Protein AF-A0A7W3XR98-F1 (afdb_monomer_lite)

pLDDT: mean 72.19, std 15.23, range [48.31, 97.94]

Secondary structure (DSSP, 8-state):
----HHHHHHHHHHHHHHHHHHHHHHHHHHHHHHHHSTT-TT----S----S----S-TTSHHHHHHHHHHHHHHH--

Radius of gyration: 24.81 Å; chains: 1; bounding box: 61×25×57 Å

Foldseek 3Di:
DPPPVVVVVVVVVVVVVVVVVVVVVVVVVVVVCCVPVVPCPPPPPPDDPPPPDDPDDDPPPPPVVVVVVVVCCVPVVD

Organism: NCBI:txid1572857

Sequence (78 aa):
MVISLRKWLGSAIYAIIFIVLAYVMYQMLGLLDEYVFTLDKYRVPEGSAVKAFQTDNEFGSRLEEMSDRLKLFLWYGE

InterPro domains:
  IPR025321 Protein of unknown function DUF4227 [PF14004] (7-78)

Structure (mmCIF, N/CA/C/O backbone):
data_AF-A0A7W3XR98-F1
#
_entry.id   AF-A0A7W3XR98-F1
#
loop_
_atom_site.group_PDB
_atom_site.id
_atom_site.type_symbol
_atom_site.label_atom_id
_atom_site.label_alt_id
_atom_site.label_comp_id
_atom_site.label_asym_id
_atom_site.label_entity_id
_atom_site.label_seq_id
_atom_site.pdbx_PDB_ins_code
_atom_site.Cartn_x
_atom_site.Cartn_y
_atom_site.Cartn_z
_atom_site.occupancy
_atom_site.B_iso_or_equiv
_atom_site.auth_seq_id
_atom_site.auth_comp_id
_atom_site.auth_asym_id
_atom_site.auth_atom_id
_atom_site.pdbx_PDB_model_num
ATOM 1 N N . MET A 1 1 ? -6.841 -1.283 31.553 1.00 48.31 1 MET A N 1
ATOM 2 C CA . MET A 1 1 ? -7.118 -0.570 30.287 1.00 48.31 1 MET A CA 1
ATOM 3 C C . MET A 1 1 ? -8.429 -1.104 29.727 1.00 48.31 1 MET A C 1
ATOM 5 O O . MET A 1 1 ? -8.440 -2.160 29.114 1.00 48.31 1 MET A O 1
ATOM 9 N N . VAL A 1 2 ? -9.553 -0.456 30.044 1.00 54.06 2 VAL A N 1
ATOM 10 C CA . VAL A 1 2 ? -10.874 -0.904 29.578 1.00 54.06 2 VAL A CA 1
ATOM 11 C C . VAL A 1 2 ? -11.052 -0.360 28.168 1.00 54.06 2 VAL A C 1
ATOM 13 O O . VAL A 1 2 ? -11.355 0.815 27.972 1.00 54.06 2 VAL A O 1
ATOM 16 N N . ILE A 1 3 ? -10.740 -1.192 27.176 1.00 60.94 3 ILE A N 1
ATOM 17 C CA . ILE A 1 3 ? -10.911 -0.848 25.767 1.00 60.94 3 ILE A CA 1
ATOM 18 C C . ILE A 1 3 ? -12.405 -0.611 25.558 1.00 60.94 3 ILE A C 1
ATOM 20 O O . ILE A 1 3 ? -13.228 -1.507 25.738 1.00 60.94 3 ILE A O 1
ATOM 24 N N . SER A 1 4 ? -12.767 0.627 25.226 1.00 68.88 4 SER A N 1
ATOM 25 C CA . SER A 1 4 ? -14.142 0.970 24.883 1.00 68.88 4 SER A CA 1
ATOM 26 C C . SER A 1 4 ? -14.457 0.318 23.540 1.00 68.88 4 SER A C 1
ATOM 28 O O . SER A 1 4 ? -14.164 0.867 22.481 1.00 68.88 4 SER A O 1
ATOM 30 N N . LEU A 1 5 ? -15.045 -0.879 23.592 1.00 69.44 5 LEU A N 1
ATOM 31 C CA . LEU A 1 5 ? -15.400 -1.711 22.437 1.00 69.44 5 LEU A CA 1
ATOM 32 C C . LEU A 1 5 ? -16.134 -0.903 21.349 1.00 69.44 5 LEU A C 1
ATOM 34 O O . LEU A 1 5 ? -15.893 -1.068 20.159 1.00 69.44 5 LEU A O 1
ATOM 38 N N . ARG A 1 6 ? -16.947 0.073 21.771 1.00 71.88 6 ARG A N 1
ATOM 39 C CA . ARG A 1 6 ? -17.674 1.011 20.904 1.00 71.88 6 ARG A CA 1
ATOM 40 C C . ARG A 1 6 ? -16.770 1.929 20.068 1.00 71.88 6 ARG A C 1
ATOM 42 O O . ARG A 1 6 ? -17.105 2.217 18.925 1.00 71.88 6 ARG A O 1
ATOM 49 N N . LYS A 1 7 ? -15.630 2.379 20.610 1.00 71.31 7 LYS A N 1
ATOM 50 C CA . LYS A 1 7 ? -14.622 3.153 19.859 1.00 71.31 7 LYS A CA 1
ATOM 51 C C . LYS A 1 7 ? -13.907 2.275 18.835 1.00 71.31 7 LYS A C 1
ATOM 53 O O . LYS A 1 7 ? -13.680 2.718 17.716 1.00 71.31 7 LYS A O 1
ATOM 58 N N . TRP A 1 8 ? -13.617 1.028 19.200 1.00 79.00 8 TRP A N 1
ATOM 59 C CA . TRP A 1 8 ? -12.980 0.057 18.309 1.00 79.00 8 TRP A CA 1
ATOM 60 C C . TRP A 1 8 ? -13.870 -0.327 17.121 1.00 79.00 8 TRP A C 1
ATOM 62 O O . TRP A 1 8 ? -13.386 -0.384 15.995 1.00 79.00 8 TRP A O 1
ATOM 72 N N . LEU A 1 9 ? -15.181 -0.488 17.338 1.00 79.50 9 LEU A N 1
ATOM 73 C CA . LEU A 1 9 ? -16.142 -0.688 16.246 1.00 79.50 9 LEU A CA 1
ATOM 74 C C . LEU A 1 9 ? -16.182 0.505 15.277 1.00 79.50 9 LEU A C 1
ATOM 76 O O . LEU A 1 9 ? -16.276 0.304 14.070 1.00 79.50 9 LEU A O 1
ATOM 80 N N . GLY A 1 10 ? -16.073 1.736 15.787 1.00 82.50 10 GLY A N 1
ATOM 81 C CA . GLY A 1 10 ? -15.973 2.929 14.942 1.00 82.50 10 GLY A CA 1
ATOM 82 C C . GLY A 1 10 ? -14.729 2.904 14.051 1.00 82.50 10 GLY A C 1
ATOM 83 O O . GLY A 1 10 ? -14.824 3.144 12.852 1.00 82.50 10 GLY A O 1
ATOM 84 N N . SER A 1 11 ? -13.572 2.540 14.609 1.00 84.00 11 SER A N 1
ATOM 85 C CA . SER A 1 11 ? -12.326 2.376 13.846 1.00 84.00 11 SER A CA 1
ATOM 86 C C . SER A 1 11 ? -12.386 1.230 12.830 1.00 84.00 11 SER A C 1
ATOM 88 O O . SER A 1 11 ? -11.821 1.357 11.746 1.00 84.00 11 SER A O 1
ATOM 90 N N . ALA A 1 12 ? -13.102 0.144 13.134 1.00 89.81 12 ALA A N 1
ATOM 91 C CA . ALA A 1 12 ? -13.273 -0.981 12.217 1.00 89.81 12 ALA A CA 1
ATOM 92 C C . ALA A 1 12 ? -14.013 -0.580 10.930 1.00 89.81 12 ALA A C 1
ATOM 94 O O . ALA A 1 12 ? -13.649 -1.043 9.854 1.00 89.81 12 ALA A O 1
ATOM 95 N N . ILE A 1 13 ? -14.993 0.328 11.010 1.00 90.12 13 ILE A N 1
ATOM 96 C CA . ILE A 1 13 ? -15.694 0.852 9.825 1.00 90.12 13 ILE A CA 1
ATOM 97 C C . ILE A 1 13 ? -14.712 1.568 8.893 1.00 90.12 13 ILE A C 1
ATOM 99 O O . ILE A 1 13 ? -14.707 1.307 7.692 1.00 90.12 13 ILE A O 1
ATOM 103 N N . TYR A 1 14 ? -13.838 2.417 9.436 1.00 92.62 14 TYR A N 1
ATOM 104 C CA . TYR A 1 14 ? -12.818 3.097 8.635 1.00 92.62 14 TYR A CA 1
ATOM 105 C C . TYR A 1 14 ? -11.805 2.121 8.031 1.00 92.62 14 TYR A C 1
ATOM 107 O O . TYR A 1 14 ? -11.421 2.289 6.877 1.00 92.62 14 TYR A O 1
ATOM 115 N N . ALA A 1 15 ? -11.419 1.074 8.766 1.00 94.75 15 ALA A N 1
ATOM 116 C CA . ALA A 1 15 ? -10.552 0.023 8.239 1.00 94.75 15 ALA A CA 1
ATOM 117 C C . ALA A 1 15 ? -11.214 -0.737 7.076 1.00 94.75 15 ALA A C 1
ATOM 119 O O . ALA A 1 15 ? -10.575 -0.974 6.055 1.00 94.75 15 ALA A O 1
ATOM 120 N N . ILE A 1 16 ? -12.504 -1.062 7.190 1.00 96.19 16 ILE A N 1
ATOM 121 C CA . ILE A 1 16 ? -13.266 -1.714 6.116 1.00 96.19 16 ILE A CA 1
ATOM 122 C C . ILE A 1 16 ? -13.350 -0.803 4.889 1.00 96.19 16 ILE A C 1
ATOM 124 O O . ILE A 1 16 ? -13.062 -1.251 3.784 1.00 96.19 16 ILE A O 1
ATOM 128 N N . ILE A 1 17 ? -13.689 0.476 5.072 1.00 96.62 17 ILE A N 1
ATOM 129 C CA . ILE A 1 17 ? -13.738 1.455 3.975 1.00 96.62 17 ILE A CA 1
ATOM 130 C C . ILE A 1 17 ? -12.373 1.562 3.289 1.00 96.62 17 ILE A C 1
ATOM 132 O O . ILE A 1 17 ? -12.305 1.567 2.063 1.00 96.62 17 ILE A O 1
ATOM 136 N N . PHE A 1 18 ? -11.288 1.599 4.064 1.00 96.81 18 PHE A N 1
ATOM 137 C CA . PHE A 1 18 ? -9.931 1.631 3.530 1.00 96.81 18 PHE A CA 1
ATOM 138 C C . PHE A 1 18 ? -9.608 0.386 2.694 1.00 96.81 18 PHE A C 1
ATOM 140 O O . PHE A 1 18 ? -9.085 0.518 1.592 1.00 96.81 18 PHE A O 1
ATOM 147 N N . ILE A 1 19 ? -9.963 -0.811 3.171 1.00 97.62 19 ILE A N 1
ATOM 148 C CA . ILE A 1 19 ? -9.755 -2.0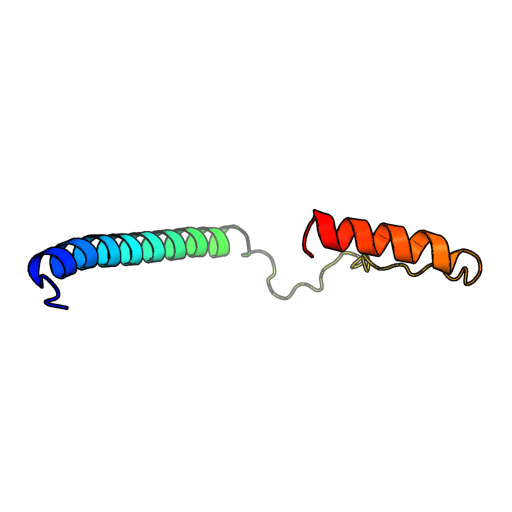66 2.430 1.00 97.62 19 ILE A CA 1
ATOM 149 C C . ILE A 1 19 ? -10.543 -2.058 1.118 1.00 97.62 19 ILE A C 1
ATOM 151 O O . ILE A 1 19 ? -9.997 -2.405 0.073 1.00 97.62 19 ILE A O 1
ATOM 155 N N . VAL A 1 20 ? -11.808 -1.632 1.158 1.00 97.94 20 VAL A N 1
ATOM 156 C CA . VAL A 1 20 ? -12.648 -1.520 -0.043 1.00 97.94 20 VAL A CA 1
ATOM 157 C C . VAL A 1 20 ? -12.029 -0.538 -1.037 1.00 97.94 20 VAL A C 1
ATOM 159 O O . VAL A 1 20 ? -11.917 -0.856 -2.218 1.00 97.94 20 VAL A O 1
ATOM 162 N N . LEU A 1 21 ? -11.571 0.625 -0.570 1.00 97.81 21 LEU A N 1
ATOM 163 C CA . LEU A 1 21 ? -10.921 1.624 -1.415 1.00 97.81 21 LEU A CA 1
ATOM 164 C C . LEU A 1 21 ? -9.624 1.088 -2.039 1.00 97.81 21 LEU A C 1
ATOM 166 O O . LEU A 1 21 ? -9.418 1.240 -3.240 1.00 97.81 21 LEU A O 1
ATOM 170 N N . ALA A 1 22 ? -8.775 0.432 -1.246 1.00 97.25 22 ALA A N 1
ATOM 171 C CA . ALA A 1 22 ? -7.536 -0.174 -1.722 1.00 97.25 22 ALA A CA 1
ATOM 172 C C . ALA A 1 22 ? -7.807 -1.254 -2.780 1.00 97.25 22 ALA A C 1
ATOM 174 O O . ALA A 1 22 ? -7.120 -1.306 -3.798 1.00 97.25 22 ALA A O 1
ATOM 175 N N . TYR A 1 23 ? -8.845 -2.069 -2.580 1.00 97.31 23 TYR A N 1
ATOM 176 C CA . TYR A 1 23 ? -9.265 -3.078 -3.549 1.00 97.31 23 TYR A CA 1
ATOM 177 C C . TYR A 1 23 ? -9.744 -2.454 -4.866 1.00 97.31 23 TYR A C 1
ATOM 179 O O . TYR A 1 23 ? -9.331 -2.888 -5.939 1.00 97.31 23 TYR A O 1
ATOM 187 N N . VAL A 1 24 ? -10.565 -1.402 -4.801 1.00 97.00 24 VAL A N 1
ATOM 188 C CA . VAL A 1 24 ? -11.001 -0.657 -5.994 1.00 97.00 24 VAL A CA 1
ATOM 189 C C . VAL A 1 24 ? -9.802 -0.059 -6.729 1.00 97.00 24 VAL A C 1
ATOM 191 O O . VAL A 1 24 ? -9.716 -0.168 -7.950 1.00 97.00 24 VAL A O 1
ATOM 194 N N . MET A 1 25 ? -8.850 0.528 -6.001 1.00 95.88 25 MET A N 1
ATOM 195 C CA . MET A 1 25 ? -7.637 1.093 -6.592 1.00 95.88 25 MET A CA 1
ATOM 196 C C . MET A 1 25 ? -6.783 0.019 -7.277 1.00 95.88 25 MET A C 1
ATOM 198 O O . MET A 1 25 ? -6.300 0.238 -8.383 1.00 95.88 25 MET A O 1
ATOM 202 N N . TYR A 1 26 ? -6.636 -1.154 -6.657 1.00 94.62 26 TYR A N 1
ATOM 203 C CA . TYR A 1 26 ? -5.929 -2.288 -7.249 1.00 94.62 26 TYR A CA 1
ATOM 204 C C . TYR A 1 26 ? -6.572 -2.737 -8.566 1.00 94.62 26 TYR A C 1
ATOM 206 O O . TYR A 1 26 ? -5.872 -2.915 -9.558 1.00 94.62 26 TYR A O 1
ATOM 214 N N . GLN A 1 27 ? -7.902 -2.846 -8.607 1.00 93.44 27 GLN A N 1
ATOM 215 C CA . GLN A 1 27 ? -8.618 -3.200 -9.834 1.00 93.44 27 GLN A CA 1
ATOM 216 C C . GLN A 1 27 ? -8.456 -2.138 -10.930 1.00 93.44 27 GLN A C 1
ATOM 218 O O . GLN A 1 27 ? -8.216 -2.480 -12.084 1.00 93.44 27 GLN A O 1
ATOM 223 N N . MET A 1 28 ? -8.509 -0.849 -10.577 1.00 91.50 28 MET A N 1
ATOM 224 C CA . MET A 1 28 ? -8.238 0.245 -11.521 1.00 91.50 28 MET A CA 1
ATOM 225 C C . MET A 1 28 ? -6.826 0.154 -12.112 1.00 91.50 28 MET A C 1
ATOM 227 O O . MET A 1 28 ? -6.654 0.311 -13.317 1.00 91.50 28 MET A O 1
ATOM 231 N N . LEU A 1 29 ? -5.819 -0.135 -11.282 1.00 89.31 29 LEU A N 1
ATOM 232 C CA . LEU A 1 29 ? -4.448 -0.352 -11.750 1.00 89.31 29 LEU A CA 1
ATOM 233 C C . LEU A 1 29 ? -4.333 -1.598 -12.636 1.00 89.31 29 LEU A C 1
ATOM 235 O O . LEU A 1 29 ? -3.601 -1.558 -13.615 1.00 89.31 29 LEU A O 1
ATOM 239 N N . GLY A 1 30 ? -5.074 -2.670 -12.343 1.00 85.44 30 GLY A N 1
ATOM 240 C CA . GLY A 1 30 ? -5.134 -3.864 -13.192 1.00 85.44 30 GLY A CA 1
ATOM 241 C C . GLY A 1 30 ? -5.695 -3.579 -14.587 1.00 85.44 30 GLY A C 1
ATOM 242 O O . GLY A 1 30 ? -5.137 -4.043 -15.576 1.00 85.44 30 GLY A O 1
ATOM 243 N N . LEU A 1 31 ? -6.737 -2.746 -14.687 1.00 83.12 31 LEU A N 1
ATOM 244 C CA . LEU A 1 31 ? -7.269 -2.298 -15.981 1.00 83.12 31 LEU A CA 1
ATOM 245 C C . LEU A 1 31 ? -6.254 -1.446 -16.758 1.00 83.12 31 LEU A C 1
ATOM 247 O O . LEU A 1 31 ? -6.170 -1.539 -17.981 1.00 83.12 31 LEU A O 1
ATOM 251 N N . LEU A 1 32 ? -5.466 -0.623 -16.057 1.00 80.38 32 LEU A N 1
ATOM 252 C CA . LEU A 1 32 ? -4.367 0.122 -16.672 1.00 80.38 32 LEU A CA 1
ATO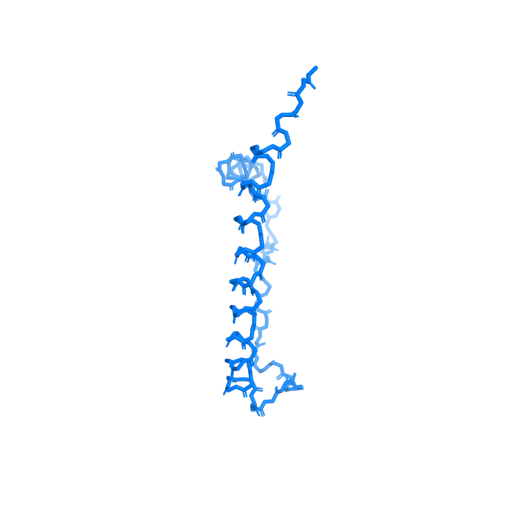M 253 C C . LEU A 1 32 ? -3.226 -0.803 -17.113 1.00 80.38 32 LEU A C 1
ATOM 255 O O . LEU A 1 32 ? -2.660 -0.566 -18.172 1.00 80.38 32 LEU A O 1
ATOM 259 N N . ASP A 1 33 ? -2.905 -1.851 -16.351 1.00 72.44 33 ASP A N 1
ATOM 260 C CA . ASP A 1 33 ? -1.898 -2.852 -16.729 1.00 72.44 33 ASP A CA 1
ATOM 261 C C . ASP A 1 33 ? -2.302 -3.558 -18.030 1.00 72.44 33 ASP A C 1
ATOM 263 O O . ASP A 1 33 ? -1.522 -3.624 -18.978 1.00 72.44 33 ASP A O 1
ATOM 267 N N . GLU A 1 34 ? -3.561 -3.988 -18.122 1.00 67.31 34 GLU A N 1
ATOM 268 C CA . GLU A 1 34 ? -4.109 -4.625 -19.321 1.00 67.31 34 GLU A CA 1
ATOM 269 C C . GLU A 1 34 ? -4.124 -3.682 -20.535 1.00 67.31 34 GLU A C 1
ATOM 271 O O . GLU A 1 34 ? -3.866 -4.128 -21.654 1.00 67.31 34 GLU A O 1
ATOM 276 N N . TYR A 1 35 ? -4.356 -2.381 -20.325 1.00 67.19 35 TYR A N 1
ATOM 277 C CA . TYR A 1 35 ? -4.347 -1.368 -21.385 1.00 67.19 35 TYR A CA 1
ATOM 278 C C . TYR A 1 35 ? -2.934 -0.927 -21.814 1.00 67.19 35 TYR A C 1
ATOM 280 O O . TYR A 1 35 ? -2.714 -0.626 -22.985 1.00 67.19 35 TYR A O 1
ATOM 288 N N . VAL A 1 36 ? -1.971 -0.857 -20.888 1.00 65.88 36 VAL A N 1
ATOM 289 C CA . VAL A 1 36 ? -0.626 -0.300 -21.136 1.00 65.88 36 VAL A CA 1
ATOM 290 C C . VAL A 1 36 ? 0.391 -1.380 -21.517 1.00 65.88 36 VAL A C 1
ATOM 292 O O . VAL A 1 36 ? 1.247 -1.133 -22.365 1.00 65.88 36 VAL A O 1
ATOM 295 N N . PHE A 1 37 ? 0.312 -2.581 -20.937 1.00 61.59 37 PHE A N 1
ATOM 296 C CA . PHE A 1 37 ? 1.323 -3.635 -21.112 1.00 61.59 37 PHE A CA 1
ATOM 297 C C . PHE A 1 37 ? 0.962 -4.694 -22.160 1.00 61.59 37 PHE A C 1
ATOM 299 O O . PHE A 1 37 ? 1.669 -5.696 -22.293 1.00 61.59 37 PHE A O 1
ATOM 306 N N . THR A 1 38 ? -0.084 -4.476 -22.959 1.00 56.91 38 THR A N 1
ATOM 307 C CA . THR A 1 38 ? -0.547 -5.446 -23.965 1.00 56.91 38 THR A CA 1
ATOM 308 C C . THR A 1 38 ? 0.410 -5.660 -25.137 1.00 56.91 38 THR A C 1
ATOM 310 O O . THR A 1 38 ? 0.157 -6.556 -25.938 1.00 56.91 38 THR A O 1
ATOM 313 N N . LEU A 1 39 ? 1.489 -4.878 -25.287 1.00 56.53 39 LEU A N 1
ATOM 314 C CA . LEU A 1 39 ? 2.338 -5.024 -26.469 1.00 56.53 39 LEU A CA 1
ATOM 315 C C . LEU A 1 39 ? 3.356 -6.158 -26.381 1.00 56.53 39 LEU A C 1
ATOM 317 O O . LEU A 1 39 ? 3.484 -6.858 -27.378 1.00 56.53 39 LEU A O 1
ATOM 321 N N . ASP A 1 40 ? 4.060 -6.374 -25.262 1.00 59.47 40 ASP A N 1
ATOM 322 C CA . ASP A 1 40 ? 5.037 -7.474 -25.198 1.00 59.47 40 ASP A CA 1
ATOM 323 C C . ASP A 1 40 ? 5.670 -7.669 -23.798 1.00 59.47 40 ASP A C 1
ATOM 325 O O . ASP A 1 40 ? 6.770 -7.192 -23.509 1.00 59.47 40 ASP A O 1
ATOM 329 N N . LYS A 1 41 ? 4.988 -8.380 -22.888 1.00 60.03 41 LYS A N 1
ATOM 330 C CA . LYS A 1 41 ? 5.472 -8.626 -21.507 1.00 60.03 41 LYS A CA 1
ATOM 331 C C . LYS A 1 41 ? 6.782 -9.434 -21.440 1.00 60.03 41 LYS A C 1
ATOM 333 O O . LYS A 1 41 ? 7.451 -9.424 -20.409 1.00 60.03 41 LYS A O 1
ATOM 338 N N . TYR A 1 42 ? 7.144 -10.121 -22.526 1.00 62.00 42 TYR A N 1
ATOM 339 C CA . TYR A 1 42 ? 8.360 -10.932 -22.648 1.00 62.00 42 TYR A CA 1
ATOM 340 C C . TYR A 1 42 ? 9.366 -10.367 -23.654 1.00 62.00 42 TYR A C 1
ATOM 342 O O . TYR A 1 42 ? 10.360 -11.036 -23.955 1.00 62.00 42 TYR A O 1
ATOM 350 N N . ARG A 1 43 ? 9.159 -9.142 -24.158 1.00 62.59 43 ARG A N 1
ATOM 351 C CA . ARG A 1 43 ? 10.169 -8.490 -24.989 1.00 62.59 43 ARG A CA 1
ATOM 352 C C . ARG A 1 43 ? 11.433 -8.314 -24.178 1.00 62.59 43 ARG A C 1
ATOM 354 O O . ARG A 1 43 ? 11.415 -7.768 -23.075 1.00 62.59 43 ARG A O 1
ATOM 361 N N . VAL A 1 44 ? 12.541 -8.763 -24.754 1.00 61.16 44 VAL A N 1
ATOM 362 C CA . VAL A 1 44 ? 13.866 -8.427 -24.245 1.00 61.16 44 VAL A CA 1
ATOM 363 C C . VAL A 1 44 ? 13.933 -6.898 -24.200 1.00 61.16 44 VAL A C 1
ATOM 365 O O . VAL A 1 44 ? 13.701 -6.278 -25.239 1.00 61.16 44 VAL A O 1
ATOM 368 N N . PRO A 1 45 ? 14.166 -6.275 -23.030 1.00 65.31 45 PRO A N 1
ATOM 369 C CA . PRO A 1 45 ? 14.173 -4.825 -22.917 1.00 65.31 45 PRO A CA 1
ATOM 370 C C . PRO A 1 45 ? 15.221 -4.267 -23.880 1.00 65.31 45 PRO A C 1
ATOM 372 O O . PRO A 1 45 ? 16.422 -4.453 -23.688 1.00 65.31 45 PRO A O 1
ATOM 375 N N . GLU A 1 46 ? 14.765 -3.608 -24.944 1.00 58.94 46 GLU A N 1
ATOM 376 C CA . GLU A 1 46 ? 15.632 -2.946 -25.917 1.00 58.94 46 GLU A CA 1
ATOM 377 C C . GLU A 1 46 ? 16.070 -1.603 -25.334 1.00 58.94 46 GLU A C 1
ATOM 379 O O . GLU A 1 46 ? 15.579 -0.532 -25.673 1.00 58.94 46 GLU A O 1
ATOM 384 N N . GLY A 1 47 ? 16.963 -1.687 -24.358 1.00 65.25 47 GLY A N 1
ATOM 385 C CA . GLY A 1 47 ? 17.557 -0.553 -23.682 1.00 65.25 47 GLY A CA 1
ATOM 386 C C . GLY A 1 47 ? 18.750 -1.043 -22.885 1.00 65.25 47 GLY A C 1
ATOM 387 O O . GLY A 1 47 ? 18.645 -1.999 -22.119 1.00 65.25 47 GLY A O 1
ATOM 388 N N . SER A 1 48 ? 19.904 -0.407 -23.072 1.00 59.25 48 SER A N 1
ATOM 389 C CA . SER A 1 48 ? 21.052 -0.656 -22.206 1.00 59.25 48 SER A CA 1
ATOM 390 C C . SER A 1 48 ? 20.641 -0.281 -20.786 1.00 59.25 48 SER A C 1
ATOM 392 O O . SER A 1 48 ? 20.449 0.899 -20.501 1.00 59.25 48 SER A O 1
ATOM 394 N N . ALA A 1 49 ? 20.474 -1.268 -19.903 1.00 64.50 49 ALA A N 1
ATOM 395 C CA . ALA A 1 49 ? 20.286 -1.018 -18.482 1.00 64.50 49 ALA A CA 1
ATOM 396 C C . ALA A 1 49 ? 21.552 -0.325 -17.969 1.00 64.50 49 ALA A C 1
ATOM 398 O O . ALA A 1 49 ? 22.571 -0.964 -17.702 1.00 64.50 49 ALA A O 1
ATOM 399 N N . VAL A 1 50 ? 21.518 1.007 -17.913 1.00 61.19 50 VAL A N 1
ATOM 400 C CA . VAL A 1 50 ? 22.620 1.799 -17.381 1.00 61.19 50 VAL A CA 1
ATOM 401 C C . VAL A 1 50 ? 22.681 1.492 -15.895 1.00 61.19 50 VAL A C 1
ATOM 403 O O . VAL A 1 50 ? 21.817 1.893 -15.117 1.00 61.19 50 VAL A O 1
ATOM 406 N N . LYS A 1 51 ? 23.694 0.722 -15.502 1.00 62.34 51 LYS A N 1
ATOM 407 C CA . LYS A 1 51 ? 24.009 0.476 -14.102 1.00 62.34 51 LYS A CA 1
ATOM 408 C C . LYS A 1 51 ? 24.316 1.838 -13.478 1.00 62.34 51 LYS A C 1
ATOM 410 O O . LYS A 1 51 ? 25.345 2.428 -13.786 1.00 62.34 51 LYS A O 1
ATOM 415 N N . ALA A 1 52 ? 23.422 2.337 -12.622 1.00 63.19 52 ALA A N 1
ATOM 416 C CA . ALA A 1 52 ? 23.560 3.649 -11.978 1.00 63.19 52 ALA A CA 1
ATOM 417 C C . ALA A 1 52 ? 24.829 3.776 -11.108 1.00 63.19 52 ALA A C 1
ATOM 419 O O . ALA A 1 52 ? 25.211 4.873 -10.721 1.00 63.19 52 ALA A O 1
ATOM 420 N N . PHE A 1 53 ? 25.510 2.658 -10.841 1.00 57.75 53 PHE A N 1
ATOM 421 C CA . PHE A 1 53 ? 26.829 2.623 -10.225 1.00 57.75 53 PHE A CA 1
ATOM 422 C C . PHE A 1 53 ? 27.910 2.364 -11.277 1.00 57.75 53 PHE A C 1
ATOM 424 O O . PHE A 1 53 ? 28.259 1.213 -11.557 1.00 57.75 53 PHE A O 1
ATOM 431 N N . GLN A 1 54 ? 28.456 3.449 -11.825 1.00 57.75 54 GLN A N 1
ATOM 432 C CA . GLN A 1 54 ? 29.798 3.463 -12.402 1.00 57.75 54 GLN A CA 1
ATOM 433 C C . GLN A 1 54 ? 30.761 3.822 -11.269 1.00 57.75 54 GLN A C 1
ATOM 435 O O . GLN A 1 54 ? 30.841 4.968 -10.843 1.00 57.75 54 GLN A O 1
ATOM 440 N N . THR A 1 55 ? 31.434 2.821 -10.700 1.00 55.06 55 THR A N 1
ATOM 441 C CA . THR A 1 55 ? 32.632 3.089 -9.898 1.00 55.06 55 THR A CA 1
ATOM 442 C C . THR A 1 55 ? 33.758 3.287 -10.892 1.00 55.06 55 THR A C 1
ATOM 444 O O . THR A 1 55 ? 34.405 2.320 -11.299 1.00 55.06 55 THR A O 1
ATOM 447 N N . ASP A 1 56 ? 33.917 4.531 -11.332 1.00 51.91 56 ASP A N 1
ATOM 448 C CA . ASP A 1 56 ? 35.087 4.923 -12.093 1.00 51.91 56 ASP A CA 1
ATOM 449 C C . ASP A 1 56 ? 36.337 4.700 -11.245 1.00 51.91 56 ASP A C 1
ATOM 451 O O . ASP A 1 56 ? 36.384 4.863 -10.023 1.00 51.91 56 ASP A O 1
ATOM 455 N N . ASN A 1 57 ? 37.330 4.172 -11.933 1.00 51.16 57 ASN A N 1
ATOM 456 C CA . ASN A 1 57 ? 38.435 3.411 -11.396 1.00 51.16 57 ASN A CA 1
ATOM 457 C C . ASN A 1 57 ? 39.578 4.347 -10.960 1.00 51.16 57 ASN A C 1
ATOM 459 O O . ASN A 1 57 ? 40.703 4.190 -11.420 1.00 51.16 57 ASN A O 1
ATOM 463 N N . GLU A 1 58 ? 39.309 5.331 -10.096 1.00 49.94 58 GLU A N 1
ATOM 464 C CA . GLU A 1 58 ? 40.327 6.264 -9.590 1.00 49.94 58 GLU A CA 1
ATOM 465 C C . GLU A 1 58 ? 40.459 6.175 -8.065 1.00 49.94 58 GLU A C 1
ATOM 467 O O . GLU A 1 58 ? 39.894 6.931 -7.282 1.00 49.94 58 GLU A O 1
ATOM 472 N N . PHE A 1 59 ? 41.271 5.216 -7.625 1.00 51.03 59 PHE A N 1
ATOM 473 C CA . PHE A 1 59 ? 41.600 4.928 -6.224 1.00 51.03 59 PHE A CA 1
ATOM 474 C C . PHE A 1 59 ? 42.365 6.053 -5.473 1.00 51.03 59 PHE A C 1
ATOM 476 O O . PHE A 1 59 ? 42.891 5.804 -4.390 1.00 51.03 59 PHE A O 1
ATOM 483 N N . GLY A 1 60 ? 42.432 7.281 -6.003 1.00 50.47 60 GLY A N 1
ATOM 484 C CA . GLY A 1 60 ? 43.237 8.387 -5.461 1.00 50.47 60 GLY A CA 1
ATOM 485 C C . GLY A 1 60 ? 42.492 9.424 -4.605 1.00 50.47 60 GLY A C 1
ATOM 486 O O . GLY A 1 60 ? 43.110 10.023 -3.731 1.00 50.47 60 GLY A O 1
ATOM 487 N N . SER A 1 61 ? 41.180 9.618 -4.793 1.00 53.88 61 SER A N 1
ATOM 488 C CA . SER A 1 61 ? 40.363 10.679 -4.147 1.00 53.88 61 SER A CA 1
ATOM 489 C C . SER A 1 61 ? 39.442 10.176 -3.018 1.00 53.88 61 SER A C 1
ATOM 491 O O . SER A 1 61 ? 38.634 10.915 -2.455 1.00 53.88 61 SER A O 1
ATOM 493 N N . ARG A 1 62 ? 39.566 8.892 -2.668 1.00 54.91 62 ARG A N 1
ATOM 494 C CA . ARG A 1 62 ? 38.537 8.071 -2.004 1.00 54.91 62 ARG A CA 1
ATOM 495 C C . ARG A 1 62 ? 38.126 8.489 -0.584 1.00 54.91 62 ARG A C 1
ATOM 497 O O . ARG A 1 62 ? 37.132 7.979 -0.079 1.00 54.91 62 ARG A O 1
ATOM 504 N N . LEU A 1 63 ? 38.885 9.351 0.091 1.00 54.44 63 LEU A N 1
ATOM 505 C CA . LEU A 1 63 ? 38.652 9.695 1.503 1.00 54.44 63 LEU A CA 1
ATOM 506 C C . LEU A 1 63 ? 37.743 10.924 1.679 1.00 54.44 63 LEU A C 1
ATOM 508 O O . LEU A 1 63 ? 36.896 10.918 2.571 1.00 54.44 63 LEU A O 1
ATOM 512 N N . GLU A 1 64 ? 37.853 11.928 0.804 1.00 58.00 64 GLU A N 1
ATOM 513 C CA . GLU A 1 64 ? 36.939 13.084 0.796 1.00 58.00 64 GLU A CA 1
ATOM 514 C C . GLU A 1 64 ? 35.542 12.675 0.313 1.00 58.00 64 GLU A C 1
ATOM 516 O O . GLU A 1 64 ? 34.545 12.943 0.987 1.00 58.00 64 GLU A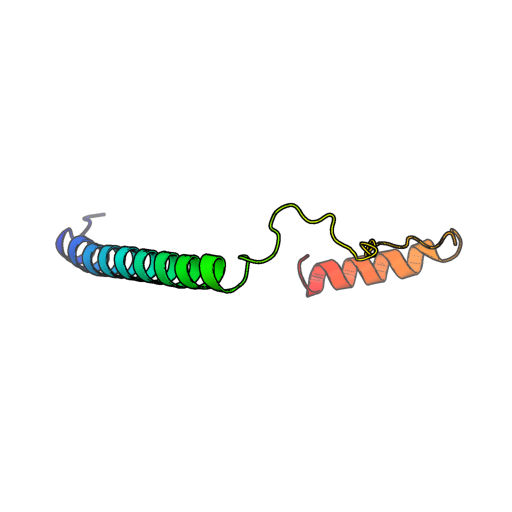 O 1
ATOM 521 N N . GLU A 1 65 ? 35.479 11.900 -0.771 1.00 64.19 65 GLU A N 1
ATOM 522 C CA . GLU A 1 65 ? 34.230 11.455 -1.397 1.00 64.19 65 GLU A CA 1
ATOM 523 C C . GLU A 1 65 ? 33.391 10.541 -0.482 1.00 64.19 65 GLU A C 1
ATOM 525 O O . GLU A 1 65 ? 32.160 10.606 -0.454 1.00 64.19 65 GLU A O 1
ATOM 530 N N . MET A 1 66 ? 34.048 9.722 0.346 1.00 66.62 66 MET A N 1
ATOM 531 C CA . MET A 1 66 ? 33.370 8.820 1.281 1.00 66.62 66 MET A CA 1
ATOM 532 C C . MET A 1 66 ? 32.734 9.580 2.455 1.00 66.62 66 MET A C 1
ATOM 534 O O . MET A 1 66 ? 31.689 9.166 2.956 1.00 66.62 66 MET A O 1
ATOM 538 N N . SER A 1 67 ? 33.316 10.716 2.855 1.00 74.12 67 SER A N 1
ATOM 539 C CA . SER A 1 67 ? 32.763 11.583 3.899 1.00 74.12 67 SER A CA 1
ATO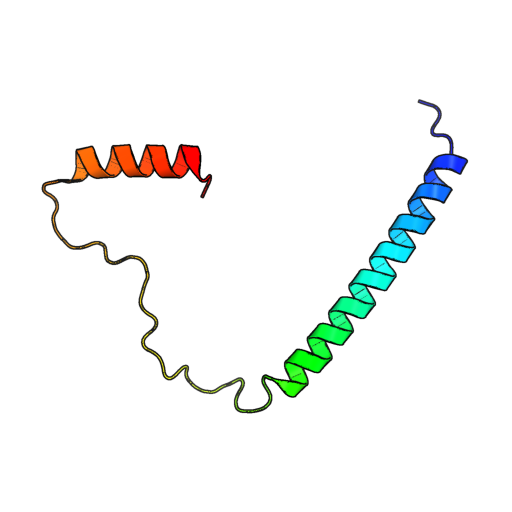M 540 C C . SER A 1 67 ? 31.519 12.340 3.424 1.00 74.12 67 SER A C 1
ATOM 542 O O . SER A 1 67 ? 30.529 12.426 4.153 1.00 74.12 67 SER A O 1
ATOM 544 N N . ASP A 1 68 ? 31.525 12.815 2.178 1.00 72.12 68 ASP A N 1
ATOM 545 C CA . ASP A 1 68 ? 30.384 13.512 1.587 1.00 72.12 68 ASP A CA 1
ATOM 546 C C . ASP A 1 68 ? 29.236 12.555 1.272 1.00 72.12 68 ASP A C 1
ATOM 548 O O . ASP A 1 68 ? 28.070 12.879 1.510 1.00 72.12 68 ASP A O 1
ATOM 552 N N . ARG A 1 69 ? 29.552 11.318 0.877 1.00 71.75 69 ARG A N 1
ATOM 553 C CA . ARG A 1 69 ? 28.555 10.253 0.755 1.00 71.75 69 ARG A CA 1
ATOM 554 C C . ARG A 1 69 ? 27.919 9.894 2.100 1.00 71.75 69 ARG A C 1
ATOM 556 O O . ARG A 1 69 ? 26.714 9.666 2.156 1.00 71.75 69 ARG A O 1
ATOM 563 N N . LEU A 1 70 ? 28.693 9.899 3.189 1.00 78.62 70 LEU A N 1
ATOM 564 C CA . LEU A 1 70 ? 28.161 9.676 4.536 1.00 78.62 70 LEU A CA 1
ATOM 565 C C . LEU A 1 70 ? 27.204 10.797 4.967 1.00 78.62 70 LEU A C 1
ATOM 567 O O . LEU A 1 70 ? 26.174 10.518 5.574 1.00 78.62 70 LEU A O 1
ATOM 571 N N . LYS A 1 71 ? 27.510 12.059 4.630 1.00 80.00 71 LYS A N 1
ATOM 572 C CA . LYS A 1 71 ? 26.613 13.200 4.893 1.00 80.00 71 LYS A CA 1
ATOM 573 C C . LYS A 1 71 ? 25.315 13.087 4.101 1.00 80.00 71 LYS A C 1
ATOM 575 O O . LYS A 1 71 ? 24.252 13.314 4.669 1.00 80.00 71 LYS A O 1
ATOM 580 N N . LEU A 1 72 ? 25.399 12.715 2.822 1.00 76.38 72 LEU A N 1
ATOM 581 C CA . LEU A 1 72 ? 24.232 12.480 1.968 1.00 76.38 72 LEU A CA 1
ATOM 582 C C . LEU A 1 72 ? 23.347 11.363 2.521 1.00 76.38 72 LEU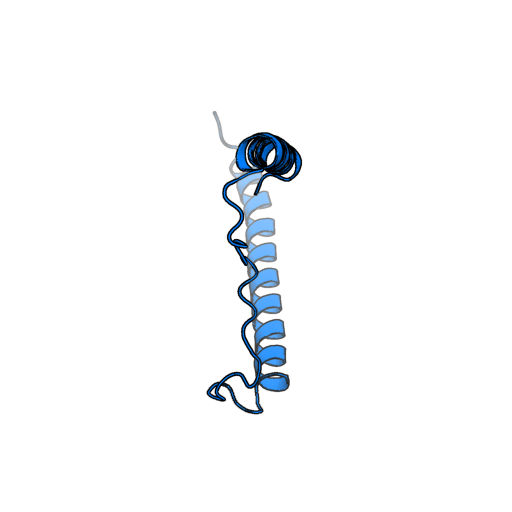 A C 1
ATOM 584 O O . LEU A 1 72 ? 22.144 11.565 2.639 1.00 76.38 72 LEU A O 1
ATOM 588 N N . PHE A 1 73 ? 23.941 10.242 2.937 1.00 77.19 73 PHE A N 1
ATOM 589 C CA . PHE A 1 73 ? 23.228 9.156 3.611 1.00 77.19 73 PHE A CA 1
ATOM 590 C C . PHE A 1 73 ? 22.530 9.649 4.886 1.00 77.19 73 PHE A C 1
ATOM 592 O O . PHE A 1 73 ? 21.356 9.369 5.100 1.00 77.19 73 PHE A O 1
ATOM 599 N N . LEU A 1 74 ? 23.216 10.455 5.705 1.00 79.62 74 LEU A N 1
ATOM 600 C CA . LEU A 1 74 ? 22.633 11.007 6.930 1.00 79.62 74 LEU A CA 1
ATOM 601 C C . LEU A 1 74 ? 21.486 11.999 6.668 1.00 79.62 74 LEU A C 1
ATOM 603 O O . LEU A 1 74 ? 20.600 12.134 7.506 1.00 79.62 74 LEU A O 1
ATOM 607 N N . TRP A 1 75 ? 21.525 12.725 5.549 1.00 73.62 75 TRP A N 1
ATOM 608 C CA . TRP A 1 75 ? 20.533 13.746 5.197 1.00 73.62 75 TRP A CA 1
ATOM 609 C C . TRP A 1 75 ? 19.321 13.188 4.455 1.00 73.62 75 TRP A C 1
ATOM 611 O O . TRP A 1 75 ? 18.194 13.569 4.764 1.00 73.62 75 TRP A O 1
ATOM 621 N N . TYR A 1 76 ? 19.550 12.325 3.467 1.00 75.25 76 TYR A N 1
ATOM 622 C CA . TYR A 1 76 ? 18.502 11.782 2.603 1.00 75.25 76 TYR A CA 1
ATOM 623 C C . TYR A 1 76 ? 17.995 10.410 3.054 1.00 75.25 76 TYR A C 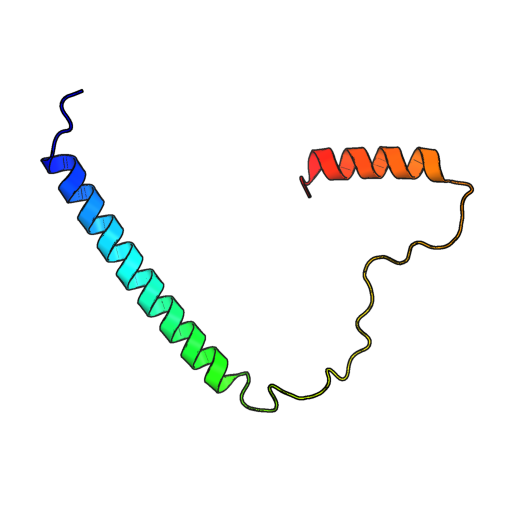1
ATOM 625 O O . TYR A 1 76 ? 16.914 10.017 2.625 1.00 75.25 76 TYR A O 1
ATOM 633 N N . GLY A 1 77 ? 18.717 9.724 3.948 1.00 63.94 77 GLY A N 1
ATOM 634 C CA . GLY A 1 77 ? 18.270 8.475 4.564 1.00 63.94 77 GLY A CA 1
ATOM 635 C C . GLY A 1 77 ? 18.066 7.328 3.575 1.00 63.94 77 GLY A C 1
ATOM 636 O O . GLY A 1 77 ? 17.059 6.631 3.688 1.00 63.94 77 GLY A O 1
ATOM 637 N N . GLU A 1 78 ? 18.969 7.174 2.598 1.00 52.75 78 GLU A N 1
ATOM 638 C CA . GLU A 1 78 ? 18.995 5.980 1.730 1.00 52.75 78 GLU A CA 1
ATOM 639 C C . GLU A 1 78 ? 19.284 4.696 2.528 1.00 52.75 78 GLU A C 1
ATOM 641 O O . GLU A 1 78 ? 19.948 4.793 3.581 1.00 52.75 78 GLU A O 1
#